Protein AF-A0A915KEA4-F1 (afdb_monomer)

Solvent-accessible surface area (backbone atoms only — not comparable to full-atom values): 3996 Å² total; per-residue (Å²): 132,66,78,44,76,37,75,46,38,40,30,23,61,86,44,78,44,79,47,44,45,48,43,38,45,72,50,70,95,38,77,68,43,62,7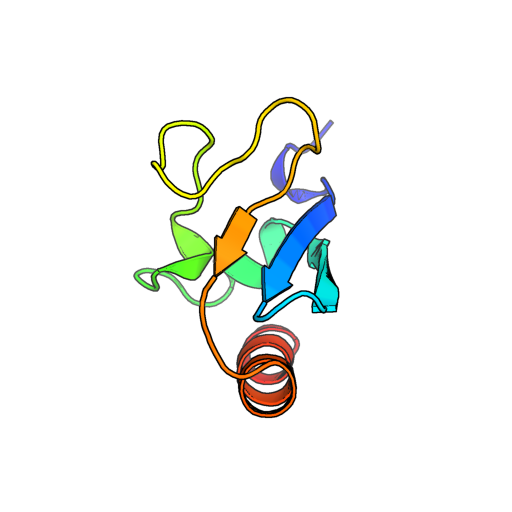4,52,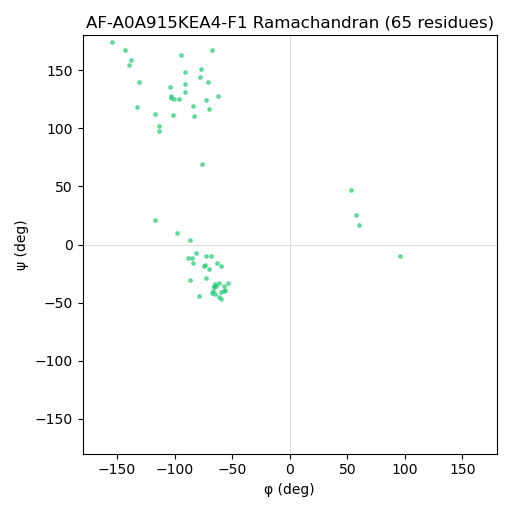85,86,42,92,47,43,40,86,88,77,60,30,33,59,38,99,44,65,46,76,64,46,54,56,58,56,48,64,48,70,112

Organism: Romanomermis culicivorax (NCBI:txid13658)

Radius of gyration: 11.36 Å; Cα contacts (8 Å, |Δi|>4): 84; chains: 1; bounding box: 29×31×25 Å

Sequence (67 aa):
MDPDNHRVILNVGGVRHETFKHVLKKIPATKLSRLTEALSNYDPVLNEYFFDRHPDVFAQILNYYRT

InterPro domains:
  IPR003131 Potassium channel tetramerisation-type BTB domain [PF02214] (8-67)
  IPR003974 Potassium channel, voltage dependent, Kv3 [PR01498] (49-62)
  IPR003974 Potassium channel, voltage dependent, Kv3 [PR01498] (64-67)
  IPR011333 SKP1/BTB/POZ domain superfamily [G3DSA:3.30.710.10] (3-67)
  IPR011333 SKP1/BTB/POZ domain superfamily [SSF54695] (6-67)
  IPR028325 Voltage-gated potassium channel [PTHR11537] (5-67)

Mean predicted aligned error: 3.01 Å

Secondary structure (DSSP, 8-state):
--GGGSEEEEEETTEEEEEEHHHHHSSTTSSGGG--TTSTTEETTTTEEEE-S-HHHHHHHHHHTT-

Nearest PDB structures (foldseek):
  3kvt-assembly1_A  TM=9.993E-01  e=1.124E-10  Aplysia californica
  1qdw-assembly2_E  TM=9.053E-01  e=3.017E-06  Rattus norvegicus
  7siz-assembly1_B  TM=9.095E-01  e=5.681E-06  Rattus norvegicus
  3lnm-assembly2_B  TM=9.098E-01  e=6.539E-06  Rattus norvegicus
  7wf3-assembly1_J  TM=8.706E-01  e=5.681E-06  Homo sapiens

pLDDT: mean 93.88, std 6.9, range [60.28, 98.56]

Foldseek 3Di:
DPQQQDKAWEQELNDTDIDTLVLQCQDPPDPSVPDDCPDPQADPVVRHGYHDHDPVVVVVVSVVSVD

Structure (mmCIF, N/CA/C/O backbone):
data_AF-A0A915KEA4-F1
#
_entry.id   AF-A0A915KEA4-F1
#
loop_
_atom_site.group_PDB
_atom_site.id
_atom_site.type_symbol
_atom_site.label_atom_id
_atom_site.label_alt_id
_atom_site.label_comp_id
_atom_site.label_asym_id
_atom_site.label_entity_id
_atom_site.label_seq_id
_atom_site.pdbx_PDB_ins_code
_atom_site.Cartn_x
_atom_site.Cartn_y
_atom_site.Cartn_z
_atom_site.occupancy
_atom_site.B_iso_or_equiv
_atom_site.auth_seq_id
_atom_site.auth_comp_id
_atom_site.auth_asym_id
_atom_site.auth_atom_id
_atom_site.pdbx_PDB_model_num
ATOM 1 N N . MET A 1 1 ? -2.210 21.277 7.781 1.00 60.28 1 MET A N 1
ATOM 2 C CA . MET A 1 1 ? -2.524 20.180 6.841 1.00 60.28 1 MET A CA 1
ATOM 3 C C . MET A 1 1 ? -2.547 18.906 7.659 1.00 60.28 1 MET A C 1
ATOM 5 O O . MET A 1 1 ? -1.556 18.640 8.326 1.00 60.28 1 MET A O 1
ATOM 9 N N . ASP A 1 2 ? -3.675 18.202 7.705 1.00 72.75 2 ASP A N 1
ATOM 10 C CA 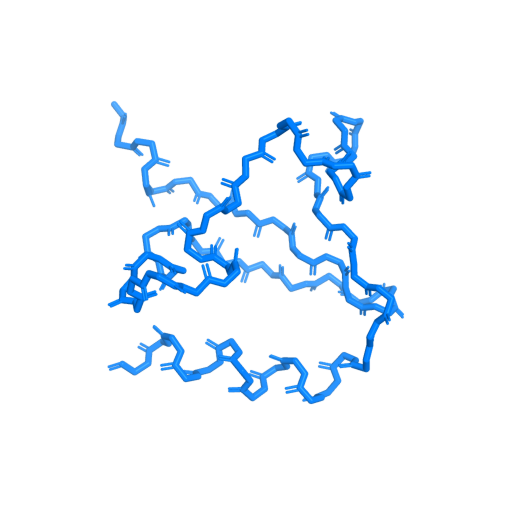. ASP A 1 2 ? -3.782 16.935 8.434 1.00 72.75 2 ASP A CA 1
ATOM 11 C C . ASP A 1 2 ? -2.959 15.861 7.694 1.00 72.75 2 ASP A C 1
ATOM 13 O O . ASP A 1 2 ? -3.273 15.571 6.534 1.00 72.75 2 ASP A O 1
ATOM 17 N N . PRO A 1 3 ? -1.899 15.293 8.303 1.00 71.31 3 PRO A N 1
ATOM 18 C CA . PRO A 1 3 ? -1.071 14.278 7.659 1.00 71.31 3 PRO A CA 1
ATOM 19 C C . PRO A 1 3 ? -1.854 13.024 7.244 1.00 71.31 3 PRO A C 1
ATOM 21 O O . PRO A 1 3 ? -1.385 12.283 6.374 1.00 71.31 3 PRO A O 1
ATOM 24 N N . ASP A 1 4 ? -3.045 12.811 7.807 1.00 74.50 4 ASP A N 1
ATOM 25 C CA . ASP A 1 4 ? -3.908 11.669 7.512 1.00 74.50 4 ASP A CA 1
ATOM 26 C C . ASP A 1 4 ? -4.797 11.881 6.274 1.00 74.50 4 ASP A C 1
ATOM 28 O O . ASP A 1 4 ? -5.331 10.915 5.716 1.00 74.50 4 ASP A O 1
ATOM 32 N N . ASN A 1 5 ? -4.868 13.115 5.764 1.00 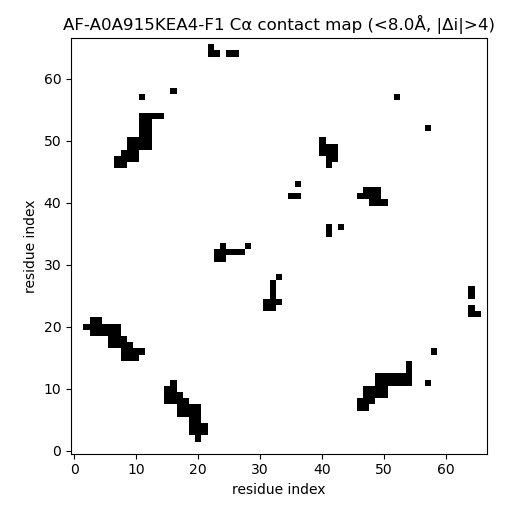83.50 5 ASN A N 1
ATOM 33 C CA . ASN A 1 5 ? -5.485 13.442 4.476 1.00 83.50 5 ASN A CA 1
ATOM 34 C C . ASN A 1 5 ? -4.530 13.308 3.281 1.00 83.50 5 ASN A C 1
ATOM 36 O O . ASN A 1 5 ? -4.921 13.585 2.146 1.00 83.50 5 ASN A O 1
ATOM 40 N N . HIS A 1 6 ? -3.299 12.839 3.495 1.00 89.12 6 HIS A N 1
ATOM 41 C CA . HIS A 1 6 ? -2.401 12.511 2.395 1.00 89.12 6 HIS A CA 1
ATOM 42 C C . HIS A 1 6 ? -2.745 11.167 1.760 1.00 89.12 6 HIS A C 1
ATOM 44 O O . HIS A 1 6 ? -3.122 10.199 2.434 1.00 89.12 6 HIS A O 1
ATOM 50 N N . ARG A 1 7 ? -2.573 11.111 0.440 1.00 94.25 7 ARG A N 1
ATOM 51 C CA . ARG A 1 7 ? -2.667 9.871 -0.319 1.00 94.25 7 ARG A CA 1
ATOM 52 C C . ARG A 1 7 ? -1.401 9.038 -0.144 1.00 94.25 7 ARG A C 1
ATOM 54 O O . ARG A 1 7 ? -0.320 9.566 0.099 1.00 94.25 7 ARG A O 1
ATOM 61 N N . VAL A 1 8 ? -1.563 7.728 -0.247 1.00 96.00 8 VAL A N 1
ATOM 62 C CA . VAL A 1 8 ? -0.498 6.731 -0.206 1.00 96.00 8 VAL A CA 1
ATOM 63 C C . VAL A 1 8 ? -0.677 5.778 -1.381 1.00 96.00 8 VAL A C 1
ATOM 65 O O . VAL A 1 8 ? -1.805 5.393 -1.708 1.00 96.00 8 VAL A O 1
ATOM 68 N N . ILE A 1 9 ? 0.440 5.404 -2.002 1.00 98.12 9 ILE A N 1
ATOM 69 C CA . ILE A 1 9 ? 0.484 4.429 -3.090 1.00 98.12 9 ILE A CA 1
ATOM 70 C C . ILE A 1 9 ? 0.947 3.089 -2.522 1.00 98.12 9 ILE A C 1
ATOM 72 O O . ILE A 1 9 ? 1.994 2.990 -1.880 1.00 98.12 9 ILE A O 1
ATOM 76 N N . LEU A 1 10 ? 0.149 2.052 -2.760 1.00 98.19 10 LEU A N 1
ATOM 77 C CA . LEU A 1 10 ? 0.448 0.665 -2.426 1.00 98.19 10 LEU A CA 1
ATOM 78 C C . LEU A 1 10 ? 0.602 -0.094 -3.746 1.00 98.19 10 LEU A C 1
ATOM 80 O O . LEU A 1 10 ? -0.385 -0.390 -4.416 1.00 98.19 10 LEU A O 1
ATOM 84 N N . ASN A 1 11 ? 1.838 -0.364 -4.146 1.00 98.50 11 ASN A N 1
ATOM 85 C CA . ASN 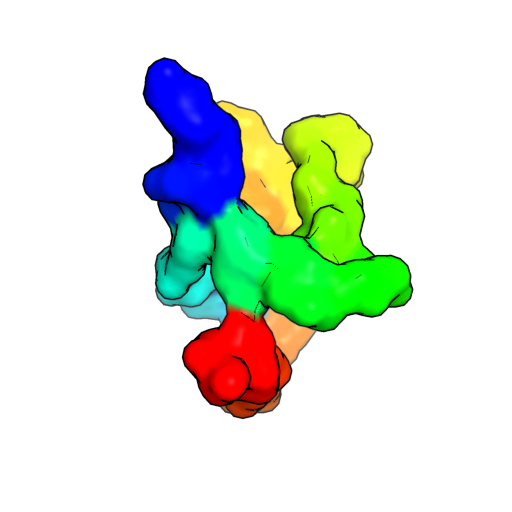A 1 11 ? 2.165 -1.175 -5.308 1.00 98.50 11 ASN A CA 1
ATOM 86 C C . ASN A 1 11 ? 2.128 -2.657 -4.912 1.00 98.50 11 ASN A C 1
ATOM 88 O O . ASN A 1 11 ? 2.963 -3.127 -4.143 1.00 98.50 11 ASN A O 1
ATOM 92 N N . VAL A 1 12 ? 1.140 -3.395 -5.410 1.00 98.56 12 VAL A N 1
ATOM 93 C CA . VAL A 1 12 ? 0.905 -4.799 -5.069 1.00 98.56 12 VAL A CA 1
ATOM 94 C C . VAL A 1 12 ? 1.055 -5.652 -6.318 1.00 98.56 12 VAL A C 1
ATOM 96 O O . VAL A 1 12 ? 0.270 -5.526 -7.253 1.00 98.56 12 VAL A O 1
ATOM 99 N N . GLY A 1 13 ? 2.092 -6.489 -6.363 1.00 97.75 13 GLY A N 1
ATOM 100 C CA . GLY A 1 13 ? 2.379 -7.333 -7.528 1.00 97.75 13 GLY A CA 1
ATOM 101 C C . GLY A 1 13 ? 2.574 -6.544 -8.831 1.00 97.75 13 GLY A C 1
ATOM 102 O O . GLY A 1 13 ? 2.305 -7.071 -9.905 1.00 97.75 13 GLY A O 1
ATOM 103 N N . GLY A 1 14 ? 2.981 -5.271 -8.746 1.00 97.38 14 GLY A N 1
ATOM 104 C CA . GLY A 1 14 ? 3.122 -4.360 -9.888 1.00 97.38 14 GLY A CA 1
ATOM 105 C C . GLY A 1 14 ? 1.912 -3.450 -10.141 1.00 97.38 14 GLY A C 1
ATOM 106 O O . GLY A 1 14 ? 2.018 -2.516 -10.937 1.00 97.38 14 GLY A O 1
ATOM 107 N N . VAL A 1 15 ? 0.775 -3.669 -9.470 1.00 98.31 15 VAL A N 1
ATOM 108 C CA . VAL A 1 15 ? -0.435 -2.844 -9.614 1.00 98.31 15 VAL A CA 1
ATOM 109 C C . VAL A 1 15 ? -0.485 -1.784 -8.520 1.00 98.31 15 VAL A C 1
ATOM 111 O O . VAL A 1 15 ? -0.447 -2.091 -7.330 1.00 98.31 15 VAL A O 1
ATOM 114 N N . ARG A 1 16 ? -0.606 -0.514 -8.910 1.00 98.25 16 ARG A N 1
ATOM 115 C CA . ARG A 1 16 ? -0.698 0.607 -7.968 1.00 98.25 16 ARG A CA 1
ATOM 116 C C . ARG A 1 16 ? -2.127 0.801 -7.477 1.00 98.25 16 ARG A C 1
ATOM 118 O O . ARG A 1 16 ? -3.022 1.124 -8.252 1.00 98.25 16 ARG A O 1
ATOM 125 N N . HIS A 1 17 ? -2.312 0.677 -6.169 1.00 97.81 17 HIS A N 1
ATOM 126 C CA . HIS A 1 17 ? -3.528 1.058 -5.467 1.00 97.81 17 HIS A CA 1
ATOM 127 C C . HIS A 1 17 ? -3.306 2.383 -4.739 1.00 97.81 17 HIS A C 1
ATOM 129 O O . HIS A 1 17 ? -2.392 2.506 -3.925 1.00 97.81 17 HIS A O 1
ATOM 135 N N . GLU A 1 18 ? -4.166 3.364 -4.993 1.00 96.69 18 GLU A N 1
ATOM 136 C CA . GLU A 1 18 ? -4.134 4.660 -4.316 1.00 96.69 18 GLU A CA 1
ATOM 137 C C . GLU A 1 18 ? -5.249 4.740 -3.260 1.00 96.69 18 GLU A C 1
ATOM 139 O O . GLU A 1 18 ? -6.396 4.334 -3.488 1.00 96.69 18 GLU A O 1
ATOM 144 N N . THR A 1 19 ? -4.917 5.243 -2.073 1.00 95.94 19 THR A N 1
ATOM 145 C CA . THR A 1 19 ? -5.882 5.479 -0.989 1.00 95.94 19 THR A CA 1
ATOM 146 C C . THR A 1 19 ? -5.396 6.589 -0.058 1.00 95.94 19 THR A C 1
ATOM 148 O O . THR A 1 19 ? -4.274 7.063 -0.197 1.00 95.94 19 THR A O 1
ATOM 151 N N . PHE A 1 20 ? -6.212 7.008 0.908 1.00 95.00 20 PHE A N 1
ATOM 152 C CA . PHE A 1 20 ? -5.803 7.969 1.936 1.00 95.00 20 PHE A CA 1
ATOM 153 C C . PHE A 1 20 ? -5.230 7.275 3.176 1.00 95.00 20 PHE A C 1
ATOM 155 O O . PHE A 1 20 ? -5.689 6.195 3.557 1.00 95.00 20 PHE A O 1
ATOM 162 N N . LYS A 1 21 ? -4.273 7.917 3.860 1.00 93.44 21 LYS A N 1
ATOM 163 C CA . LYS A 1 21 ? -3.699 7.398 5.114 1.00 93.44 21 LYS A CA 1
ATOM 164 C C . LYS A 1 21 ? -4.768 7.160 6.190 1.00 93.44 21 LYS A C 1
ATOM 166 O O . LYS A 1 21 ? -4.725 6.117 6.842 1.00 93.44 21 LYS A O 1
ATOM 171 N N . HIS A 1 22 ? -5.761 8.045 6.336 1.00 94.06 22 HIS A N 1
ATOM 172 C CA . HIS A 1 22 ? -6.850 7.844 7.304 1.00 94.06 22 HIS A CA 1
ATOM 173 C C . HIS A 1 22 ? -7.678 6.575 7.034 1.00 94.06 22 HIS A C 1
ATOM 175 O O . HIS A 1 22 ? -8.115 5.927 7.982 1.00 94.06 22 HIS A O 1
ATOM 181 N N . VAL A 1 23 ? -7.855 6.169 5.767 1.00 95.25 23 VAL A N 1
ATOM 182 C CA . VAL A 1 23 ? -8.587 4.936 5.416 1.00 95.25 23 VAL A CA 1
ATOM 183 C C . VAL A 1 23 ? -7.885 3.724 6.021 1.00 95.25 23 VAL A C 1
ATOM 185 O O . VAL A 1 23 ? -8.526 2.896 6.657 1.00 95.25 23 VAL A O 1
ATOM 188 N N . LEU A 1 24 ? -6.557 3.655 5.913 1.00 95.25 24 LEU A N 1
ATOM 189 C CA . LEU A 1 24 ? -5.770 2.549 6.467 1.00 95.25 24 LEU A CA 1
ATOM 190 C C . LEU A 1 24 ? -5.730 2.548 8.003 1.00 95.25 24 LEU A C 1
ATOM 192 O O . LEU A 1 24 ? -5.470 1.511 8.612 1.00 95.25 24 LEU A O 1
ATOM 196 N N . LYS A 1 25 ? -5.995 3.694 8.638 1.00 93.81 25 LYS A N 1
ATOM 197 C CA . LYS A 1 25 ? -6.048 3.840 10.099 1.00 93.81 25 LYS A CA 1
ATOM 198 C C . LYS A 1 25 ? -7.395 3.461 10.718 1.00 93.81 25 LYS A C 1
ATOM 200 O O . LYS A 1 25 ? -7.424 3.224 11.922 1.00 93.81 25 LYS A O 1
ATOM 205 N N . LYS A 1 26 ? -8.478 3.354 9.932 1.00 93.94 26 LYS A N 1
ATOM 206 C CA . LYS A 1 26 ? -9.815 2.960 10.428 1.00 93.94 26 LYS A CA 1
ATOM 207 C C . LYS A 1 26 ? -9.804 1.642 11.207 1.00 93.94 26 LYS A C 1
ATOM 209 O O . LYS A 1 26 ? -10.571 1.488 12.151 1.00 93.94 26 LYS A O 1
ATOM 214 N N . ILE A 1 27 ? -8.933 0.706 10.820 1.00 94.00 27 ILE A N 1
ATOM 215 C CA . ILE A 1 27 ? -8.772 -0.585 11.495 1.00 94.00 27 ILE A CA 1
ATOM 216 C C . ILE A 1 27 ? -7.381 -0.625 12.137 1.00 94.00 27 ILE A C 1
ATOM 218 O O . ILE A 1 27 ? -6.388 -0.892 11.443 1.00 94.00 27 ILE A O 1
ATOM 222 N N . PRO A 1 28 ? -7.281 -0.333 13.445 1.00 92.62 28 PRO A N 1
ATOM 223 C CA . PRO A 1 28 ? -6.002 -0.274 14.136 1.00 92.62 28 PRO A CA 1
ATOM 224 C C . PRO A 1 28 ? -5.352 -1.659 14.240 1.00 92.62 28 PRO A C 1
ATOM 226 O O . PRO A 1 28 ? -5.977 -2.690 14.003 1.00 92.62 28 P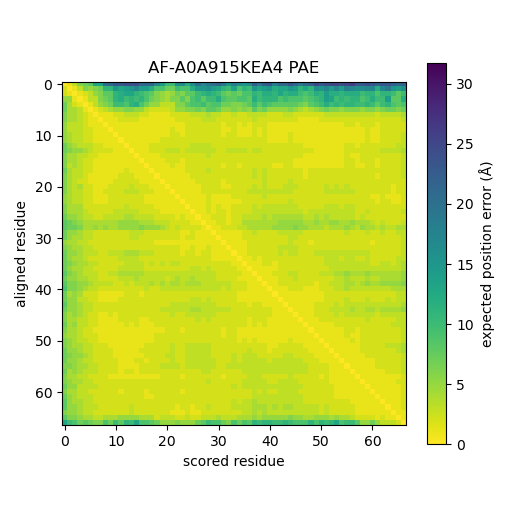RO A O 1
ATOM 229 N N . ALA A 1 29 ? -4.072 -1.674 14.618 1.00 92.69 29 ALA A N 1
ATOM 230 C CA . ALA A 1 29 ? -3.268 -2.886 14.817 1.00 92.69 29 ALA A CA 1
ATOM 231 C C . ALA A 1 29 ? -3.103 -3.789 13.575 1.00 92.69 29 ALA A C 1
ATOM 233 O O . ALA A 1 29 ? -2.651 -4.927 13.686 1.00 92.69 29 ALA A O 1
ATOM 234 N N . THR A 1 30 ? -3.381 -3.271 12.379 1.00 94.50 30 THR A N 1
ATOM 235 C CA . THR A 1 30 ? -3.123 -3.971 11.119 1.00 94.50 30 THR A CA 1
ATOM 236 C C . THR A 1 30 ? -1.770 -3.565 10.536 1.00 94.50 30 THR A C 1
ATOM 238 O O . THR A 1 30 ? -1.189 -2.541 10.903 1.00 94.50 30 THR A O 1
ATOM 241 N N . LYS A 1 31 ? -1.238 -4.351 9.590 1.00 93.69 31 LYS A N 1
ATOM 242 C CA . LYS A 1 31 ? 0.005 -3.980 8.890 1.00 93.69 31 LYS A CA 1
ATOM 243 C C . LYS A 1 31 ? -0.150 -2.646 8.147 1.00 93.69 31 LYS A C 1
ATOM 245 O O . LYS A 1 31 ? 0.752 -1.817 8.192 1.00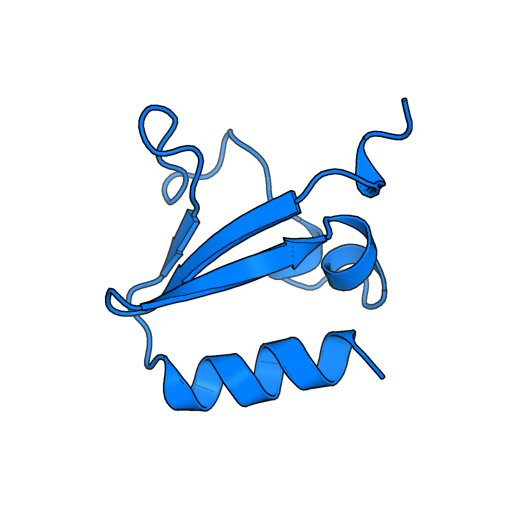 93.69 31 LYS A O 1
ATOM 250 N N . LEU A 1 32 ? -1.304 -2.426 7.511 1.00 95.25 32 LEU A N 1
ATOM 251 C CA . LEU A 1 32 ? -1.580 -1.207 6.747 1.00 95.25 32 LEU A CA 1
ATOM 252 C C . LEU A 1 32 ? -1.809 0.021 7.642 1.00 95.25 32 LEU A C 1
ATOM 254 O O . LEU A 1 32 ? -1.456 1.127 7.245 1.00 95.25 32 LEU A O 1
ATOM 258 N N . SER A 1 33 ? -2.305 -0.148 8.873 1.00 94.44 33 SER A N 1
ATOM 259 C CA . SER A 1 33 ? -2.452 0.978 9.807 1.00 94.44 33 SER A CA 1
ATOM 260 C C . SER A 1 33 ? -1.118 1.479 10.375 1.00 94.44 33 SER A C 1
ATOM 262 O O . SER A 1 33 ? -1.091 2.497 11.060 1.00 94.44 33 SER A O 1
ATOM 264 N N . ARG A 1 34 ? -0.017 0.749 10.149 1.00 93.62 34 ARG A N 1
ATOM 265 C CA . ARG A 1 34 ? 1.323 1.026 10.698 1.00 93.62 34 ARG A CA 1
ATOM 266 C C . ARG A 1 34 ? 2.356 1.325 9.608 1.00 93.62 34 ARG A C 1
ATOM 268 O O . ARG A 1 34 ? 3.547 1.165 9.855 1.00 93.62 34 ARG A O 1
ATOM 275 N N . LEU A 1 35 ? 1.918 1.721 8.411 1.00 94.56 35 LEU A N 1
ATOM 276 C CA . LEU A 1 35 ? 2.837 2.113 7.343 1.00 94.56 35 LEU A CA 1
ATOM 277 C C . LEU A 1 35 ? 3.663 3.332 7.763 1.00 94.56 35 LEU A C 1
ATOM 279 O O . LEU A 1 35 ? 3.114 4.353 8.181 1.00 94.56 35 LEU A O 1
ATOM 283 N N . THR A 1 36 ? 4.980 3.210 7.639 1.00 94.00 36 THR A N 1
ATOM 284 C CA . THR A 1 36 ? 5.944 4.286 7.866 1.00 94.00 36 THR A CA 1
ATOM 285 C C . THR A 1 36 ? 7.030 4.223 6.800 1.00 94.00 36 THR A C 1
ATOM 287 O O . THR A 1 36 ? 7.339 3.153 6.278 1.00 94.00 36 THR A O 1
ATOM 290 N N . GLU A 1 37 ? 7.658 5.360 6.520 1.00 94.88 37 GLU A N 1
ATOM 291 C CA . GLU A 1 37 ? 8.737 5.464 5.526 1.00 94.88 37 GLU A CA 1
ATOM 292 C C . GLU A 1 37 ? 10.022 4.734 5.961 1.00 94.88 37 GLU A C 1
ATOM 294 O O . GLU A 1 37 ? 10.928 4.535 5.163 1.00 94.88 37 GLU A O 1
ATOM 299 N N . ALA A 1 38 ? 10.092 4.289 7.221 1.00 95.31 38 ALA A N 1
ATOM 300 C CA . ALA A 1 38 ? 11.182 3.462 7.737 1.00 95.31 38 ALA A CA 1
ATOM 301 C C . ALA A 1 38 ? 11.030 1.968 7.388 1.00 95.31 38 ALA A C 1
ATOM 303 O O . ALA A 1 38 ? 11.918 1.171 7.695 1.00 95.31 38 ALA A O 1
ATOM 304 N N . LEU A 1 39 ? 9.899 1.555 6.806 1.00 95.50 39 LEU A N 1
ATOM 305 C CA . LEU A 1 39 ? 9.697 0.171 6.394 1.00 95.50 39 LEU A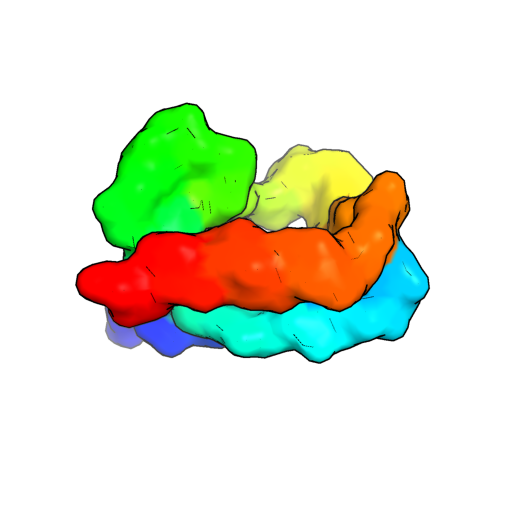 CA 1
ATOM 306 C C . LEU A 1 39 ? 10.565 -0.167 5.180 1.00 95.50 39 LEU A C 1
ATOM 308 O O . LEU A 1 39 ? 10.647 0.596 4.225 1.00 95.50 39 LEU A O 1
ATOM 312 N N . SER A 1 40 ? 11.141 -1.370 5.175 1.00 95.88 40 SER A N 1
ATOM 313 C CA . SER A 1 40 ? 12.015 -1.845 4.091 1.00 95.88 40 SER A CA 1
ATOM 314 C C . SER A 1 40 ? 11.327 -1.974 2.732 1.00 95.88 40 SER A C 1
ATOM 316 O O . SER A 1 40 ? 11.999 -2.112 1.718 1.00 95.88 40 SER A O 1
ATOM 318 N N . ASN A 1 41 ? 9.995 -1.972 2.707 1.00 96.31 41 ASN A N 1
ATOM 319 C CA . ASN A 1 41 ? 9.207 -2.060 1.489 1.00 96.31 41 ASN A CA 1
ATOM 320 C C . ASN A 1 41 ? 8.711 -0.694 0.990 1.00 96.31 41 ASN A C 1
ATOM 322 O O . ASN A 1 41 ? 7.861 -0.667 0.105 1.00 96.31 41 ASN A O 1
ATOM 326 N N . TYR A 1 42 ? 9.187 0.410 1.568 1.00 98.06 42 TYR A N 1
ATOM 327 C CA . TYR A 1 42 ? 8.931 1.760 1.079 1.00 98.06 42 TYR A CA 1
ATOM 328 C C . TYR A 1 42 ? 10.020 2.194 0.090 1.00 98.06 42 TYR A C 1
ATOM 330 O O . TYR A 1 42 ? 11.211 2.076 0.377 1.00 98.06 42 TYR A O 1
ATOM 338 N N . ASP A 1 43 ? 9.603 2.712 -1.061 1.00 97.62 43 ASP A N 1
ATOM 339 C CA . ASP A 1 43 ? 10.468 3.330 -2.060 1.00 97.62 43 ASP A CA 1
ATOM 340 C C . ASP A 1 43 ? 10.357 4.865 -1.945 1.00 97.62 43 ASP A C 1
ATOM 342 O O . ASP A 1 43 ? 9.302 5.423 -2.268 1.00 97.62 43 ASP A O 1
ATOM 346 N N . PRO A 1 44 ? 11.416 5.573 -1.503 1.00 96.88 44 PRO A N 1
ATOM 347 C CA . PRO A 1 44 ? 11.385 7.024 -1.335 1.00 96.88 44 PRO A CA 1
ATOM 348 C C . PRO A 1 44 ? 11.449 7.799 -2.659 1.00 96.88 44 PRO A C 1
ATOM 350 O O . PRO A 1 44 ? 11.109 8.979 -2.679 1.00 96.88 44 PRO A O 1
ATOM 353 N N . VAL A 1 45 ? 11.888 7.171 -3.755 1.00 97.38 45 VAL A N 1
ATOM 354 C CA . VAL A 1 45 ? 11.958 7.800 -5.083 1.00 97.38 45 VAL A CA 1
ATOM 355 C C . VAL A 1 45 ? 10.575 7.815 -5.720 1.00 97.38 45 VAL A C 1
ATOM 357 O O . VAL A 1 45 ? 10.153 8.829 -6.274 1.00 97.38 45 VAL A O 1
ATOM 360 N N . LEU A 1 46 ? 9.859 6.696 -5.618 1.00 96.94 46 LEU A N 1
ATOM 361 C CA . LEU A 1 46 ? 8.506 6.545 -6.156 1.00 96.94 46 LEU A CA 1
ATOM 362 C C . LEU A 1 46 ? 7.408 6.966 -5.167 1.00 96.94 46 LEU A C 1
ATOM 364 O O . LEU A 1 46 ? 6.254 7.109 -5.571 1.00 96.94 46 LEU A O 1
ATOM 368 N N . ASN A 1 47 ? 7.761 7.187 -3.895 1.00 96.50 47 ASN A N 1
ATOM 369 C CA . ASN A 1 47 ? 6.837 7.482 -2.797 1.00 96.50 47 ASN A CA 1
ATOM 370 C C . ASN A 1 47 ? 5.712 6.429 -2.692 1.00 96.50 47 ASN A C 1
ATOM 372 O O . ASN A 1 47 ? 4.522 6.748 -2.588 1.00 96.50 47 ASN A O 1
ATOM 376 N N . GLU A 1 48 ? 6.090 5.149 -2.750 1.00 98.06 48 GLU A N 1
ATOM 377 C CA . GLU A 1 48 ? 5.158 4.019 -2.726 1.00 98.06 48 GLU A CA 1
ATOM 378 C C . GLU A 1 48 ? 5.644 2.870 -1.843 1.00 98.06 48 GLU A C 1
ATOM 380 O O . GLU A 1 48 ? 6.830 2.724 -1.566 1.00 98.06 48 GLU A O 1
ATOM 385 N N . TYR A 1 49 ? 4.711 2.026 -1.407 1.00 98.31 49 TYR A N 1
ATOM 386 C CA . TYR A 1 49 ? 5.022 0.783 -0.705 1.00 98.31 49 TYR A CA 1
ATOM 387 C C . TYR A 1 49 ? 4.852 -0.401 -1.645 1.00 98.31 49 TYR A C 1
ATOM 389 O O . TYR A 1 49 ? 3.772 -0.572 -2.205 1.00 98.31 49 TYR A O 1
ATOM 397 N N . PHE A 1 50 ? 5.862 -1.259 -1.758 1.00 98.31 50 PHE A N 1
ATOM 398 C CA . PHE A 1 50 ? 5.779 -2.488 -2.536 1.00 98.31 50 PHE A CA 1
ATOM 399 C C . PHE A 1 50 ? 5.316 -3.679 -1.686 1.00 98.31 50 PHE A C 1
ATOM 401 O O . PHE A 1 50 ? 5.754 -3.886 -0.550 1.00 98.31 50 PHE A O 1
ATOM 408 N N . PHE A 1 51 ? 4.437 -4.503 -2.246 1.00 97.75 51 PHE A N 1
ATOM 409 C CA . PHE A 1 51 ? 4.024 -5.782 -1.689 1.00 97.75 51 PHE A CA 1
ATOM 410 C C . PHE A 1 51 ? 4.070 -6.841 -2.784 1.00 97.75 51 PHE A C 1
ATOM 412 O O . PHE A 1 51 ? 3.311 -6.788 -3.749 1.00 97.75 51 PHE A O 1
ATOM 419 N N . ASP A 1 52 ? 4.908 -7.852 -2.587 1.00 97.19 52 ASP A N 1
ATOM 420 C CA . ASP A 1 52 ? 4.984 -9.020 -3.464 1.00 97.19 52 ASP A CA 1
ATOM 421 C C . ASP A 1 52 ? 3.800 -9.971 -3.206 1.00 97.19 52 ASP A C 1
ATOM 423 O O . ASP A 1 52 ? 3.923 -10.996 -2.531 1.00 97.19 52 ASP A O 1
ATOM 427 N N . ARG A 1 53 ? 2.591 -9.541 -3.581 1.00 97.56 53 ARG A N 1
ATOM 428 C CA . ARG A 1 53 ? 1.311 -10.223 -3.324 1.00 97.56 53 ARG A CA 1
ATOM 429 C C . ARG A 1 53 ? 0.361 -10.052 -4.512 1.00 97.56 53 ARG A C 1
ATOM 431 O O . ARG A 1 53 ? 0.595 -9.232 -5.390 1.00 97.56 53 ARG A O 1
ATOM 438 N N . HIS A 1 54 ? -0.726 -10.824 -4.518 1.00 97.94 54 HIS A N 1
ATOM 439 C CA . HIS A 1 54 ? -1.707 -10.809 -5.603 1.00 97.94 54 HIS A CA 1
ATOM 440 C C . HIS A 1 54 ? -2.564 -9.525 -5.582 1.00 97.94 54 HIS A C 1
ATOM 442 O O . HIS A 1 54 ? -3.235 -9.275 -4.573 1.00 97.94 54 HIS A O 1
ATOM 448 N N . PRO A 1 55 ? -2.615 -8.745 -6.677 1.00 97.25 55 PRO A N 1
ATOM 449 C CA . PRO A 1 55 ? -3.320 -7.461 -6.707 1.00 97.25 55 PRO A CA 1
ATOM 450 C C . PRO A 1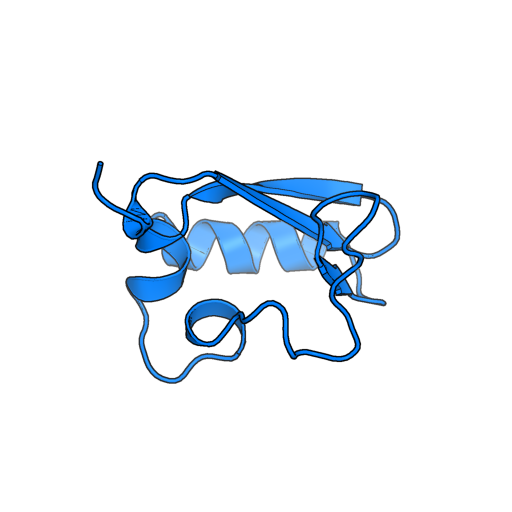 55 ? -4.839 -7.594 -6.529 1.00 97.25 55 PRO A C 1
ATOM 452 O O . PRO A 1 55 ? -5.434 -6.866 -5.735 1.00 97.25 55 PRO A O 1
ATOM 455 N N . ASP A 1 56 ? -5.473 -8.580 -7.176 1.00 96.19 56 ASP A N 1
ATOM 456 C CA . ASP A 1 56 ? -6.940 -8.727 -7.103 1.00 96.19 56 ASP A CA 1
ATOM 457 C C . ASP A 1 56 ? -7.444 -9.085 -5.698 1.00 96.19 56 ASP A C 1
ATOM 459 O O . ASP A 1 56 ? -8.470 -8.577 -5.243 1.00 96.19 56 ASP A O 1
ATOM 463 N N . VAL A 1 57 ? -6.692 -9.910 -4.962 1.00 97.12 57 VAL A N 1
ATOM 464 C CA . VAL A 1 57 ? -7.001 -10.225 -3.559 1.00 97.12 57 VAL A CA 1
ATOM 465 C C . VAL A 1 57 ? -6.836 -8.977 -2.693 1.00 97.12 57 VAL A C 1
ATOM 467 O O . VAL A 1 57 ? -7.651 -8.711 -1.808 1.00 97.12 57 VAL A O 1
ATOM 470 N N . PHE A 1 58 ? -5.805 -8.174 -2.961 1.00 97.31 58 PHE A N 1
ATOM 471 C CA . PHE A 1 58 ? -5.554 -6.952 -2.210 1.00 97.31 58 PHE A CA 1
ATOM 472 C C . PHE A 1 58 ? -6.654 -5.903 -2.389 1.00 97.31 58 PHE A C 1
ATOM 474 O O . PHE A 1 58 ? -6.989 -5.210 -1.428 1.00 97.31 58 PHE A O 1
ATOM 481 N N . ALA A 1 59 ? -7.278 -5.822 -3.566 1.00 95.44 59 ALA A N 1
ATOM 482 C CA . ALA A 1 59 ? -8.416 -4.932 -3.787 1.00 95.44 59 ALA A CA 1
ATOM 483 C C . ALA A 1 59 ? -9.562 -5.195 -2.789 1.00 95.44 59 ALA A C 1
ATOM 485 O O . ALA A 1 59 ? -10.147 -4.247 -2.263 1.00 95.44 59 ALA A O 1
ATOM 486 N N . GLN A 1 60 ? -9.831 -6.464 -2.459 1.00 96.19 60 GLN A N 1
ATOM 487 C CA . GLN A 1 60 ? -10.841 -6.834 -1.459 1.00 96.19 60 GLN A CA 1
ATOM 488 C C . GLN A 1 60 ? -10.433 -6.410 -0.045 1.00 96.19 60 GLN A C 1
ATOM 490 O O . GLN A 1 60 ? -11.246 -5.859 0.697 1.00 96.19 60 GLN A O 1
ATOM 495 N N . ILE A 1 61 ? -9.155 -6.589 0.309 1.00 95.38 61 ILE A N 1
ATOM 496 C CA . ILE A 1 61 ? -8.608 -6.116 1.589 1.00 95.38 61 ILE A CA 1
ATOM 497 C C . ILE A 1 61 ? -8.769 -4.599 1.698 1.00 95.38 61 ILE A C 1
ATOM 499 O O . ILE A 1 61 ? -9.244 -4.107 2.714 1.00 95.38 61 ILE A O 1
ATOM 503 N N . LEU A 1 62 ? -8.416 -3.845 0.655 1.00 95.44 62 LEU A N 1
ATOM 504 C CA . LEU A 1 62 ? -8.521 -2.388 0.672 1.00 95.44 62 LEU A CA 1
ATOM 505 C C . LEU A 1 62 ? -9.978 -1.913 0.763 1.00 95.44 62 LEU A C 1
ATOM 507 O O . LEU A 1 62 ? -10.255 -0.923 1.439 1.00 95.44 62 LEU A O 1
ATOM 511 N N . ASN A 1 63 ? -10.911 -2.627 0.131 1.00 94.75 63 ASN A N 1
ATOM 512 C CA . ASN A 1 63 ? -12.339 -2.337 0.249 1.00 94.75 63 ASN A CA 1
ATOM 513 C C . ASN A 1 63 ? -12.857 -2.536 1.677 1.00 94.75 63 ASN A C 1
ATOM 515 O O . ASN A 1 63 ? -13.655 -1.719 2.128 1.00 94.75 63 ASN A O 1
ATOM 519 N N . TYR A 1 64 ? -12.348 -3.524 2.418 1.00 94.56 64 TYR A N 1
ATOM 520 C CA . TYR A 1 64 ? -12.717 -3.728 3.822 1.00 94.56 64 TYR A CA 1
ATOM 521 C C . TYR A 1 64 ? -12.441 -2.490 4.696 1.00 94.56 64 TYR A C 1
ATOM 523 O O . TYR A 1 64 ? -13.263 -2.155 5.543 1.00 94.56 64 TYR A O 1
ATOM 531 N N . TYR A 1 65 ? -11.360 -1.741 4.436 1.00 94.00 65 TYR A N 1
ATOM 532 C CA . TYR A 1 65 ? -11.077 -0.472 5.127 1.00 94.00 65 TYR A CA 1
ATOM 533 C C . TYR A 1 65 ? -11.977 0.696 4.689 1.00 94.00 65 TYR A C 1
ATOM 535 O O . TYR A 1 65 ? -11.999 1.730 5.351 1.00 94.00 65 TYR A O 1
ATOM 543 N N . ARG A 1 66 ? -12.656 0.616 3.540 1.00 91.19 66 ARG A N 1
ATOM 544 C CA . ARG A 1 66 ? -13.446 1.738 3.001 1.00 91.19 66 ARG A CA 1
ATOM 545 C C . ARG A 1 66 ? -14.865 1.774 3.551 1.00 91.19 66 ARG A C 1
ATOM 547 O O . ARG A 1 66 ? -15.386 2.878 3.713 1.00 91.19 66 ARG A O 1
ATOM 554 N N . THR A 1 67 ? -15.426 0.614 3.874 1.00 81.56 67 THR A N 1
ATOM 555 C CA . THR A 1 67 ? -16.634 0.466 4.702 1.00 81.56 67 THR A CA 1
ATOM 556 C C . THR A 1 67 ? -16.451 1.041 6.107 1.00 81.56 67 THR A C 1
ATOM 558 O O . THR A 1 67 ? -17.482 1.368 6.721 1.00 81.56 67 THR A O 1
#